Protein AF-A0A3M0Y5T8-F1 (afdb_monomer_lite)

Structure (mmCIF, N/CA/C/O backbone):
data_AF-A0A3M0Y5T8-F1
#
_entry.id   AF-A0A3M0Y5T8-F1
#
loop_
_atom_site.group_PDB
_atom_site.id
_atom_site.type_symbol
_atom_site.label_atom_id
_atom_site.label_alt_id
_atom_site.label_comp_id
_atom_site.label_asym_id
_atom_site.label_entity_id
_atom_site.label_seq_id
_atom_site.pdbx_PDB_ins_code
_atom_site.Cartn_x
_atom_site.Cartn_y
_atom_site.Cartn_z
_atom_site.occupancy
_atom_site.B_iso_or_equiv
_atom_site.auth_seq_id
_atom_site.auth_comp_id
_atom_site.auth_asym_id
_atom_site.auth_atom_id
_atom_site.pdbx_PDB_model_num
ATOM 1 N N . MET A 1 1 ? 11.639 3.288 -28.330 1.00 76.12 1 MET A N 1
ATOM 2 C CA . MET A 1 1 ? 12.080 2.318 -27.298 1.00 76.12 1 MET A CA 1
ATOM 3 C C . MET A 1 1 ? 11.573 2.700 -25.908 1.00 76.12 1 MET A C 1
ATOM 5 O O . MET A 1 1 ? 10.805 1.932 -25.352 1.00 76.12 1 MET A O 1
ATOM 9 N N . ALA A 1 2 ? 11.901 3.884 -25.375 1.00 85.56 2 ALA A N 1
ATOM 10 C CA . ALA A 1 2 ? 11.450 4.314 -24.040 1.00 85.56 2 ALA A CA 1
ATOM 11 C C . ALA A 1 2 ? 9.916 4.349 -23.868 1.00 85.56 2 ALA A C 1
ATOM 13 O O . ALA A 1 2 ? 9.398 3.912 -22.848 1.00 85.56 2 ALA A O 1
ATOM 14 N N . THR A 1 3 ? 9.177 4.788 -24.889 1.00 92.50 3 THR A N 1
ATOM 15 C CA . THR A 1 3 ? 7.703 4.797 -24.884 1.00 92.50 3 THR A CA 1
ATOM 16 C C . THR A 1 3 ? 7.102 3.406 -24.686 1.00 92.50 3 THR A C 1
ATOM 18 O O . THR A 1 3 ? 6.202 3.240 -23.872 1.00 92.50 3 THR A O 1
ATOM 21 N N . ALA A 1 4 ? 7.632 2.391 -25.373 1.00 94.44 4 ALA A N 1
ATOM 22 C CA . ALA A 1 4 ? 7.180 1.009 -25.227 1.00 94.44 4 ALA A CA 1
ATOM 23 C C . ALA A 1 4 ? 7.426 0.474 -23.807 1.00 94.44 4 ALA A C 1
ATOM 25 O O . ALA A 1 4 ? 6.567 -0.197 -23.245 1.00 94.44 4 ALA A O 1
ATOM 26 N N . VAL A 1 5 ? 8.567 0.827 -23.205 1.00 93.19 5 VAL A N 1
ATOM 27 C CA . VAL A 1 5 ? 8.900 0.461 -21.820 1.00 93.19 5 VAL A CA 1
ATOM 28 C C . VAL A 1 5 ? 7.925 1.104 -20.831 1.00 93.19 5 VAL A C 1
ATOM 30 O O . VAL A 1 5 ? 7.399 0.424 -19.955 1.00 93.19 5 VAL A O 1
ATOM 33 N N . VAL A 1 6 ? 7.621 2.391 -21.001 1.00 92.00 6 VAL A N 1
ATOM 34 C CA . VAL A 1 6 ? 6.646 3.103 -20.160 1.00 92.00 6 VAL A CA 1
ATOM 35 C C . VAL A 1 6 ? 5.255 2.474 -20.270 1.00 92.00 6 VAL A C 1
ATOM 37 O O . VAL A 1 6 ? 4.609 2.225 -19.254 1.00 92.00 6 VAL A O 1
ATOM 40 N N . LEU A 1 7 ? 4.807 2.165 -21.490 1.00 96.25 7 LEU A N 1
ATOM 41 C CA . LEU A 1 7 ? 3.526 1.493 -21.715 1.00 96.25 7 LEU A CA 1
ATOM 42 C C . LEU A 1 7 ? 3.485 0.105 -21.065 1.00 96.25 7 LEU A C 1
ATOM 44 O O . LEU A 1 7 ? 2.468 -0.257 -20.478 1.00 96.25 7 LEU A O 1
ATOM 48 N N . LEU A 1 8 ? 4.591 -0.643 -21.107 1.00 96.00 8 LEU A N 1
ATOM 49 C CA . LEU A 1 8 ? 4.704 -1.932 -20.429 1.00 96.00 8 LEU A CA 1
ATOM 50 C C . LEU A 1 8 ? 4.581 -1.786 -18.905 1.00 96.00 8 LEU A C 1
ATOM 52 O O . LEU A 1 8 ? 3.869 -2.567 -18.279 1.00 96.00 8 LEU A O 1
ATOM 56 N N . CYS A 1 9 ? 5.208 -0.770 -18.307 1.00 94.81 9 CYS A N 1
ATOM 57 C CA . CYS A 1 9 ? 5.056 -0.484 -16.879 1.00 94.81 9 CYS A CA 1
ATOM 58 C C . CYS A 1 9 ? 3.610 -0.119 -16.517 1.00 94.81 9 CYS A C 1
ATOM 60 O O . CYS A 1 9 ? 3.078 -0.640 -15.541 1.00 94.81 9 CYS A O 1
ATOM 62 N N . PHE A 1 10 ? 2.937 0.717 -17.314 1.00 95.62 10 PHE A N 1
ATOM 63 C CA . PHE A 1 10 ? 1.521 1.022 -17.087 1.00 95.62 10 PHE A CA 1
ATOM 64 C C . PHE A 1 10 ? 0.631 -0.215 -17.216 1.00 95.62 10 PHE A C 1
ATOM 66 O O . PHE A 1 10 ? -0.261 -0.406 -16.391 1.00 95.62 10 PHE A O 1
ATOM 73 N N . ALA A 1 11 ? 0.890 -1.077 -18.201 1.00 96.69 11 ALA A N 1
ATOM 74 C CA . ALA A 1 11 ? 0.177 -2.339 -18.352 1.00 96.69 11 ALA A CA 1
ATOM 75 C C . ALA A 1 11 ? 0.400 -3.262 -17.142 1.00 96.69 11 ALA A C 1
ATOM 77 O O . ALA A 1 11 ? -0.557 -3.845 -16.635 1.00 96.69 11 ALA A O 1
ATOM 78 N N . LEU A 1 12 ? 1.634 -3.341 -16.630 1.00 96.69 12 LEU A N 1
ATOM 79 C CA . LEU A 1 12 ? 1.963 -4.082 -15.413 1.00 96.69 12 LEU A CA 1
ATOM 80 C C . LEU A 1 12 ? 1.202 -3.536 -14.198 1.00 96.69 12 LEU A C 1
ATOM 82 O O . LEU A 1 12 ? 0.599 -4.313 -13.461 1.00 96.69 12 LEU A O 1
ATOM 86 N N . TYR A 1 13 ? 1.183 -2.216 -13.996 1.00 95.19 13 TYR A N 1
ATOM 87 C CA . TYR A 1 13 ? 0.446 -1.599 -12.891 1.00 95.19 13 TYR A CA 1
ATOM 88 C C . TYR A 1 13 ? -1.065 -1.800 -13.020 1.00 95.19 13 TYR A C 1
ATOM 90 O O . TYR A 1 13 ? -1.725 -2.110 -12.029 1.00 95.19 13 TYR A O 1
ATOM 98 N N . ALA A 1 14 ? -1.614 -1.699 -14.232 1.00 96.44 14 ALA A N 1
ATOM 99 C CA . ALA A 1 14 ? -3.019 -1.987 -14.493 1.00 96.44 14 ALA A CA 1
ATOM 100 C C . ALA A 1 14 ? -3.355 -3.457 -14.199 1.00 96.44 14 ALA A C 1
ATOM 102 O O . ALA A 1 14 ? -4.359 -3.736 -13.546 1.00 96.44 14 ALA A O 1
ATOM 103 N N . ALA A 1 15 ? -2.500 -4.400 -14.607 1.00 96.25 15 ALA A N 1
ATOM 104 C CA . ALA A 1 15 ? -2.660 -5.818 -14.296 1.00 96.25 15 ALA A CA 1
ATOM 105 C C . ALA A 1 15 ? -2.548 -6.087 -12.786 1.00 96.25 15 ALA A C 1
ATOM 107 O O . ALA A 1 15 ? -3.374 -6.809 -12.228 1.00 96.25 15 ALA A O 1
ATOM 108 N N . GLY A 1 16 ? -1.589 -5.459 -12.101 1.00 95.69 16 GLY A N 1
ATOM 109 C CA . GLY A 1 16 ? -1.459 -5.517 -10.645 1.00 95.69 16 GLY A CA 1
ATOM 110 C C . GLY A 1 16 ? -2.712 -4.994 -9.937 1.00 95.69 16 GLY A C 1
ATOM 111 O O . GLY A 1 16 ? -3.257 -5.652 -9.051 1.00 95.69 16 GLY A O 1
ATOM 112 N N . TYR A 1 17 ? -3.248 -3.858 -10.381 1.00 94.00 17 TYR A N 1
ATOM 113 C CA . TYR A 1 17 ? -4.482 -3.306 -9.835 1.00 94.00 17 TYR A CA 1
ATOM 114 C C . TYR A 1 17 ? -5.696 -4.200 -10.117 1.00 94.00 17 TYR A C 1
ATOM 116 O O . TYR A 1 17 ? -6.457 -4.508 -9.206 1.00 94.00 17 TYR A O 1
ATOM 124 N N . LEU A 1 18 ? -5.893 -4.661 -11.350 1.00 95.31 18 LEU A N 1
ATOM 125 C CA . LEU A 1 18 ? -7.100 -5.401 -11.725 1.00 95.31 18 LEU A CA 1
ATOM 126 C C . LEU A 1 18 ? -7.089 -6.855 -11.255 1.00 95.31 18 LEU A C 1
ATOM 128 O O . LEU A 1 18 ? -8.140 -7.372 -10.894 1.00 95.31 18 LEU A O 1
ATOM 132 N N . LEU A 1 19 ? -5.940 -7.527 -11.263 1.00 95.44 19 LEU A N 1
ATOM 133 C CA . LEU A 1 19 ? -5.845 -8.955 -10.953 1.00 95.44 19 LEU A CA 1
ATOM 134 C C . LEU A 1 19 ? -5.347 -9.169 -9.527 1.00 95.44 19 LEU A C 1
ATOM 136 O O . LEU A 1 19 ? -6.019 -9.811 -8.715 1.00 95.44 19 LEU A O 1
ATOM 140 N N . TYR A 1 20 ? -4.184 -8.602 -9.209 1.00 94.88 20 TYR A N 1
ATOM 141 C CA . TYR A 1 20 ? -3.498 -8.901 -7.959 1.00 94.88 20 TYR A CA 1
ATOM 142 C C . TYR A 1 20 ? -4.192 -8.267 -6.751 1.00 94.88 20 TYR A C 1
ATOM 144 O O . TYR A 1 20 ? -4.440 -8.963 -5.768 1.00 94.88 20 TYR A O 1
ATOM 152 N N . SER A 1 21 ? -4.628 -7.005 -6.842 1.00 93.19 21 SER A N 1
ATOM 153 C CA . SER A 1 21 ? -5.355 -6.357 -5.737 1.00 93.19 21 SER A CA 1
ATOM 154 C C . SER A 1 21 ? -6.684 -7.058 -5.417 1.00 93.19 21 SER A C 1
ATOM 156 O O . SER A 1 21 ? -7.047 -7.213 -4.249 1.00 93.19 21 SER A O 1
ATOM 158 N N . ARG A 1 22 ? -7.390 -7.566 -6.442 1.00 93.56 22 ARG A N 1
ATOM 159 C CA . ARG A 1 22 ? -8.633 -8.334 -6.268 1.00 93.56 22 ARG A CA 1
ATOM 160 C C . ARG A 1 22 ? -8.369 -9.668 -5.592 1.00 93.56 22 ARG A C 1
ATOM 162 O O . ARG A 1 22 ? -9.109 -10.037 -4.681 1.00 93.56 22 ARG A O 1
ATOM 169 N N . TRP A 1 23 ? -7.329 -10.382 -6.022 1.00 95.31 23 TRP A N 1
ATOM 170 C CA . TRP A 1 23 ? -6.916 -11.626 -5.379 1.00 95.31 23 TRP A CA 1
ATOM 171 C C . TRP A 1 23 ? -6.542 -11.386 -3.914 1.00 95.31 23 TRP A C 1
ATOM 173 O O . TRP A 1 23 ? -7.040 -12.084 -3.034 1.00 95.31 23 TRP A O 1
ATOM 183 N N . LEU A 1 24 ? -5.756 -10.346 -3.640 1.00 95.12 24 LEU A N 1
ATOM 184 C CA . LEU A 1 24 ? -5.324 -9.978 -2.298 1.00 95.12 24 LEU A CA 1
ATOM 185 C C . LEU A 1 24 ? -6.524 -9.625 -1.401 1.00 95.12 24 LEU A C 1
ATOM 187 O O . LEU A 1 24 ? -6.674 -10.167 -0.307 1.00 95.12 24 LEU A O 1
ATOM 191 N N . GLY A 1 25 ? -7.439 -8.789 -1.893 1.00 94.25 25 GLY A N 1
ATOM 192 C CA . GLY A 1 25 ? -8.657 -8.414 -1.177 1.00 94.25 25 GLY A CA 1
ATOM 193 C C . GLY A 1 25 ? -9.593 -9.595 -0.906 1.00 94.25 25 GLY A C 1
ATOM 194 O O . GLY A 1 25 ? -10.113 -9.713 0.201 1.00 94.25 25 GLY A O 1
ATOM 195 N N . ALA A 1 26 ? -9.796 -10.487 -1.879 1.00 94.00 26 ALA A N 1
ATOM 196 C CA . ALA A 1 26 ? -10.752 -11.587 -1.759 1.00 94.00 26 ALA A CA 1
ATOM 197 C C . ALA A 1 26 ? -10.189 -12.818 -1.033 1.00 94.00 26 ALA A C 1
ATOM 199 O O . ALA A 1 26 ? -10.876 -13.394 -0.195 1.00 94.00 26 ALA A O 1
ATOM 200 N N . ARG A 1 27 ? -8.963 -13.246 -1.360 1.00 93.50 27 ARG A N 1
ATOM 201 C CA . ARG A 1 27 ? -8.382 -14.511 -0.877 1.00 93.50 27 ARG A CA 1
ATOM 202 C C . ARG A 1 27 ? -7.518 -14.347 0.363 1.00 93.50 27 ARG A C 1
ATOM 204 O O . ARG A 1 27 ? -7.592 -15.196 1.240 1.00 93.50 27 ARG A O 1
ATOM 211 N N . VAL A 1 28 ? -6.724 -13.281 0.446 1.00 94.31 28 VAL A N 1
ATOM 212 C CA . VAL A 1 28 ? -5.819 -13.067 1.588 1.00 94.31 28 VAL A CA 1
ATOM 213 C C . VAL A 1 28 ? -6.547 -12.335 2.704 1.00 94.31 28 VAL A C 1
ATOM 215 O O . VAL A 1 28 ? -6.630 -12.821 3.828 1.00 94.31 28 VAL A O 1
ATOM 218 N N . PHE A 1 29 ? -7.145 -11.187 2.386 1.00 94.19 29 PHE A N 1
ATOM 219 C CA . PHE A 1 29 ? -7.800 -10.360 3.392 1.00 94.19 29 PHE A CA 1
ATOM 220 C C . PHE A 1 29 ? -9.292 -10.646 3.552 1.00 94.19 29 PHE A C 1
ATOM 222 O O . PHE A 1 29 ? -9.859 -10.208 4.543 1.00 94.19 29 PHE A O 1
ATOM 229 N N . SER A 1 30 ? -9.950 -11.401 2.668 1.00 94.00 30 SER A N 1
ATOM 230 C CA . SER A 1 30 ? -11.386 -11.729 2.792 1.00 94.00 30 SER A CA 1
ATOM 231 C C . SER A 1 30 ? -12.280 -10.498 3.036 1.00 94.00 30 SER A C 1
ATOM 233 O O . SER A 1 30 ? -13.149 -10.492 3.913 1.00 94.00 30 SER A O 1
ATOM 235 N N . LEU A 1 31 ? -12.030 -9.415 2.297 1.00 92.38 31 LEU A N 1
ATOM 236 C CA . LEU A 1 31 ? -12.774 -8.164 2.420 1.00 92.38 31 LEU A CA 1
ATOM 237 C C . LEU A 1 31 ? -14.217 -8.340 1.945 1.00 92.38 31 LEU A C 1
ATOM 239 O O . LEU A 1 31 ? -14.478 -8.924 0.893 1.00 92.38 31 LEU A O 1
ATOM 243 N N . ARG A 1 32 ? -15.166 -7.798 2.715 1.00 91.56 32 ARG A N 1
ATOM 244 C CA . ARG A 1 32 ? -16.593 -7.826 2.381 1.00 91.56 32 ARG A CA 1
ATOM 245 C C . ARG A 1 32 ? -17.045 -6.423 1.962 1.00 91.56 32 ARG A C 1
ATOM 247 O O . ARG A 1 32 ? -16.830 -5.484 2.723 1.00 91.56 32 ARG A O 1
ATOM 254 N N . PRO A 1 33 ? -17.733 -6.262 0.817 1.00 86.19 33 PRO A N 1
ATOM 255 C CA . PRO A 1 33 ? -18.188 -4.949 0.345 1.00 86.19 33 PRO A CA 1
ATOM 256 C C . PRO A 1 33 ? -19.160 -4.227 1.286 1.00 86.19 33 PRO A C 1
ATOM 258 O O . PRO A 1 33 ? -19.312 -3.016 1.195 1.00 86.19 33 PRO A O 1
ATOM 261 N N . ARG A 1 34 ? -19.846 -4.972 2.163 1.00 88.19 34 ARG A N 1
ATOM 262 C CA . ARG A 1 34 ? -20.854 -4.446 3.098 1.00 88.19 34 ARG A CA 1
ATOM 263 C C . ARG A 1 34 ? -20.297 -4.125 4.489 1.00 88.19 34 ARG A C 1
ATOM 265 O O . ARG A 1 34 ? -21.075 -3.786 5.372 1.00 88.19 34 ARG A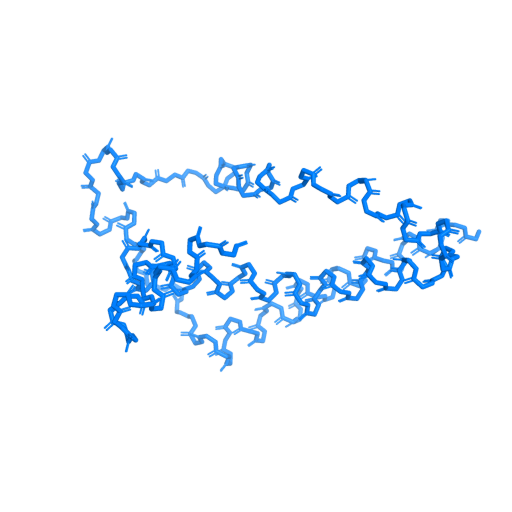 O 1
ATOM 272 N N . THR A 1 35 ? -18.989 -4.263 4.710 1.00 88.69 35 THR A N 1
ATOM 273 C CA . THR A 1 35 ? -18.392 -3.930 6.008 1.00 88.69 35 THR A CA 1
ATOM 274 C C . THR A 1 35 ? -18.397 -2.418 6.213 1.00 88.69 35 THR A C 1
ATOM 276 O O . THR A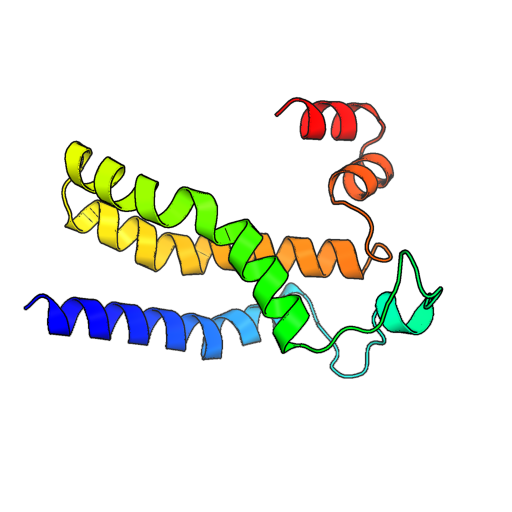 1 35 ? -17.834 -1.679 5.407 1.00 88.69 35 THR A O 1
ATOM 279 N N . THR A 1 36 ? -19.005 -1.966 7.306 1.00 92.12 36 THR A N 1
ATOM 280 C CA . THR A 1 36 ? -18.934 -0.574 7.760 1.00 92.12 36 THR A CA 1
ATOM 281 C C . THR A 1 36 ? -17.528 -0.274 8.268 1.00 92.12 36 THR A C 1
ATOM 283 O O . THR A 1 36 ? -16.976 -1.038 9.060 1.00 92.12 36 THR A O 1
ATOM 286 N N . THR A 1 37 ? -16.924 0.815 7.796 1.00 93.31 37 THR A N 1
ATOM 287 C CA . THR A 1 37 ? -15.592 1.229 8.252 1.00 93.31 37 THR A CA 1
ATOM 288 C C . THR A 1 37 ? -15.678 1.946 9.604 1.00 93.31 37 THR A C 1
ATOM 290 O O . THR A 1 37 ? -16.724 2.525 9.911 1.00 93.31 37 THR A O 1
ATOM 293 N N . PRO A 1 38 ? -14.579 1.985 10.386 1.00 94.25 38 PRO A N 1
ATOM 294 C CA . PRO A 1 38 ? -14.530 2.720 11.652 1.00 94.25 38 PRO A CA 1
ATOM 295 C C . PRO A 1 38 ? -14.934 4.188 11.514 1.00 94.25 38 PRO A C 1
ATOM 297 O O . PRO A 1 38 ? -15.622 4.711 12.378 1.00 94.25 38 PRO A O 1
ATOM 300 N N . ALA A 1 39 ? -14.592 4.818 10.384 1.00 93.81 39 ALA A N 1
ATOM 301 C CA . ALA A 1 39 ? -14.978 6.195 10.086 1.00 93.81 39 ALA A CA 1
ATOM 302 C C . ALA A 1 39 ? -16.500 6.425 10.115 1.00 93.81 39 ALA A C 1
ATOM 304 O O . ALA A 1 39 ? -16.920 7.532 10.407 1.00 93.81 39 ALA A O 1
ATOM 305 N N . HIS A 1 40 ? -17.309 5.403 9.811 1.00 94.62 40 HIS A N 1
ATOM 306 C CA . HIS A 1 40 ? -18.772 5.481 9.863 1.00 94.62 40 HIS A CA 1
ATOM 307 C C . HIS A 1 40 ? -19.356 4.949 11.175 1.00 94.62 40 HIS A C 1
ATOM 309 O O . HIS A 1 40 ? -20.357 5.466 11.650 1.00 94.62 40 HIS A O 1
ATOM 315 N N . SER A 1 41 ? -18.789 3.882 11.749 1.00 95.25 41 SER A N 1
ATOM 316 C CA . SER A 1 41 ? -19.347 3.270 12.965 1.00 95.25 41 SER A CA 1
ATOM 317 C C . SER A 1 41 ? -18.956 3.992 14.255 1.00 95.25 41 SER A C 1
ATOM 319 O O . SER A 1 41 ? -19.650 3.842 15.254 1.00 95.25 41 SER A O 1
ATOM 321 N N . LEU A 1 42 ? -17.836 4.721 14.247 1.00 95.81 42 LEU A N 1
ATOM 322 C CA . LEU A 1 42 ? -17.295 5.469 15.386 1.00 95.81 42 LEU A CA 1
ATOM 323 C C . LEU A 1 42 ? -17.292 6.981 15.116 1.00 95.81 42 LEU A C 1
ATOM 325 O O . LEU A 1 42 ? -16.496 7.692 15.714 1.00 95.81 42 LEU A O 1
ATOM 329 N N . GLU A 1 43 ? -18.135 7.452 14.191 1.00 95.81 43 GLU A N 1
ATOM 330 C CA . GLU A 1 43 ? -18.166 8.849 13.750 1.00 95.81 43 GLU A CA 1
ATOM 331 C C . GLU A 1 43 ? -18.327 9.815 14.933 1.00 95.81 43 GLU A C 1
ATOM 333 O O . GLU A 1 43 ? -19.325 9.775 15.653 1.00 95.81 43 GLU A O 1
ATOM 338 N N . ASP A 1 44 ? -17.334 10.685 15.117 1.00 95.00 44 ASP A N 1
ATOM 339 C CA . ASP A 1 44 ? -17.265 11.654 16.218 1.00 95.00 44 ASP A CA 1
ATOM 340 C C . ASP A 1 44 ? -17.005 13.094 15.741 1.00 95.00 44 ASP A C 1
ATOM 342 O O . ASP A 1 44 ? -17.019 14.031 16.539 1.00 95.00 44 ASP A O 1
ATOM 346 N N . GLY A 1 45 ? -16.786 13.287 14.436 1.00 93.69 45 GLY A N 1
ATOM 347 C CA . GLY A 1 45 ? -16.501 14.591 13.840 1.00 93.69 45 GLY A CA 1
ATOM 348 C C . GLY A 1 45 ? -15.062 15.086 14.032 1.00 93.69 45 GLY A C 1
ATOM 349 O O . GLY A 1 45 ? -14.750 16.179 13.560 1.00 93.69 45 GLY A O 1
ATOM 350 N N . VAL A 1 46 ? -14.189 14.307 14.684 1.00 92.38 46 VAL A N 1
ATOM 351 C CA . VAL A 1 46 ? -12.797 14.680 14.981 1.00 92.38 46 VAL A CA 1
ATOM 352 C C . VAL A 1 46 ? -11.825 13.583 14.543 1.00 92.38 46 VAL A C 1
ATOM 354 O O . VAL A 1 46 ? -11.114 13.775 13.556 1.00 92.38 46 VAL A O 1
ATOM 357 N N . ASP A 1 47 ? -11.805 12.436 15.229 1.00 90.38 47 ASP A N 1
ATOM 358 C CA . ASP A 1 47 ? -10.891 11.324 14.929 1.00 90.38 47 ASP A CA 1
ATOM 359 C C . ASP A 1 47 ? -11.459 10.404 13.835 1.00 90.38 47 ASP A C 1
ATOM 361 O O . ASP A 1 47 ? -10.714 9.840 13.027 1.00 90.38 47 ASP A O 1
ATOM 365 N N . TYR A 1 48 ? -12.785 10.271 13.769 1.00 93.94 48 TYR A N 1
ATOM 366 C CA . TYR A 1 48 ? -13.494 9.435 12.807 1.00 93.94 48 TYR A CA 1
ATOM 367 C C . TYR A 1 48 ? -14.467 10.285 11.997 1.00 93.94 48 TYR A C 1
ATOM 369 O O . TYR A 1 48 ? -15.562 10.626 12.444 1.00 93.94 48 TYR A O 1
ATOM 377 N N . VAL A 1 49 ? -14.064 10.602 10.765 1.00 94.81 49 VAL A N 1
ATOM 378 C CA . VAL A 1 49 ? -14.863 11.420 9.849 1.00 94.81 49 VAL A CA 1
ATOM 379 C C . VAL A 1 49 ? -15.000 10.725 8.494 1.00 94.81 49 VAL A C 1
ATOM 381 O O . VAL A 1 49 ? -13.994 10.531 7.792 1.00 94.81 49 VAL A O 1
ATOM 384 N N . PRO A 1 50 ? -16.229 10.378 8.065 1.00 94.38 50 PRO A N 1
ATOM 385 C CA . PRO A 1 50 ? -16.486 9.885 6.722 1.00 94.38 50 PRO A CA 1
ATOM 386 C C . PRO A 1 50 ? -15.984 10.858 5.658 1.00 94.38 50 PRO A C 1
ATOM 388 O O . PRO A 1 50 ? -16.513 11.950 5.460 1.00 94.38 50 PRO A O 1
ATOM 391 N N . SER A 1 51 ? -14.947 10.446 4.936 1.00 93.31 51 SER A N 1
ATOM 392 C CA . SER A 1 51 ? -14.270 11.298 3.962 1.00 93.31 51 SER A CA 1
ATOM 393 C C . SER A 1 51 ? -14.542 10.851 2.532 1.00 93.31 51 SER A C 1
ATOM 395 O O . SER A 1 51 ? -14.678 9.663 2.225 1.00 93.31 51 SER A O 1
ATOM 397 N N . ARG A 1 52 ? -14.586 11.817 1.608 1.00 94.56 52 ARG A N 1
ATOM 398 C CA . ARG A 1 52 ? -14.719 11.525 0.175 1.00 94.56 52 ARG A CA 1
ATOM 399 C C . ARG A 1 52 ? -13.490 10.758 -0.314 1.00 94.56 52 ARG A C 1
ATOM 401 O O . ARG A 1 52 ? -12.359 11.121 -0.001 1.00 94.56 52 ARG A O 1
ATOM 408 N N . ARG A 1 53 ? -13.708 9.754 -1.170 1.00 91.12 53 ARG A N 1
ATOM 409 C CA . ARG A 1 53 ? -12.646 8.869 -1.693 1.00 91.12 53 ARG A CA 1
ATOM 410 C C . ARG A 1 53 ? -11.478 9.625 -2.336 1.00 91.12 53 ARG A C 1
ATOM 412 O O . ARG A 1 53 ? -10.339 9.224 -2.153 1.00 91.12 53 ARG A O 1
ATOM 419 N N . GLY A 1 54 ? -11.752 10.718 -3.054 1.00 94.50 54 GLY A N 1
ATOM 420 C CA . GLY A 1 54 ? -10.711 11.539 -3.686 1.00 94.50 54 GLY A CA 1
ATOM 421 C C . GLY A 1 54 ? -9.809 12.270 -2.686 1.00 94.50 54 GLY A C 1
ATOM 422 O O . GLY A 1 54 ? -8.607 12.354 -2.906 1.00 94.50 54 GLY A O 1
ATOM 423 N N . VAL A 1 55 ? -10.366 12.734 -1.562 1.00 93.94 55 VAL A N 1
ATOM 424 C CA . VAL A 1 55 ? -9.589 13.376 -0.486 1.00 93.94 55 VAL A CA 1
ATOM 425 C C . VAL A 1 55 ? -8.708 12.338 0.203 1.00 93.94 55 VAL A C 1
ATOM 427 O O . VAL A 1 55 ? -7.509 12.549 0.356 1.00 93.94 55 VAL A O 1
ATOM 430 N N . LEU A 1 56 ? -9.288 11.179 0.533 1.00 91.75 56 LEU A N 1
ATOM 431 C CA . LEU A 1 56 ? -8.556 10.068 1.138 1.00 91.75 56 LEU A CA 1
ATOM 432 C C . LEU A 1 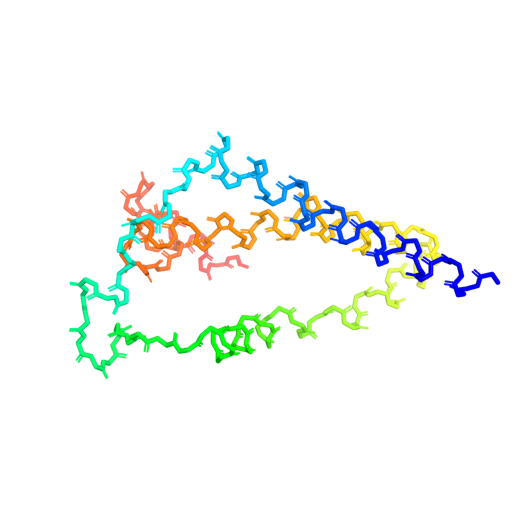56 ? -7.412 9.586 0.231 1.00 91.75 56 LEU A C 1
ATOM 434 O O . LEU A 1 56 ? -6.292 9.391 0.693 1.00 91.75 56 LEU A O 1
ATOM 438 N N . PHE A 1 57 ? -7.681 9.453 -1.072 1.00 91.94 57 PHE A N 1
ATOM 439 C CA . PHE A 1 57 ? -6.659 9.136 -2.065 1.00 91.94 57 PHE A CA 1
ATOM 440 C C . PHE A 1 57 ? -5.538 10.178 -2.075 1.00 91.94 57 PHE A C 1
ATOM 442 O O . PHE A 1 57 ? -4.375 9.795 -2.045 1.00 91.94 57 PHE A O 1
ATOM 449 N N . GLY A 1 58 ? -5.871 11.472 -2.073 1.00 92.88 58 GLY A N 1
ATOM 450 C CA . GLY A 1 58 ? -4.882 12.550 -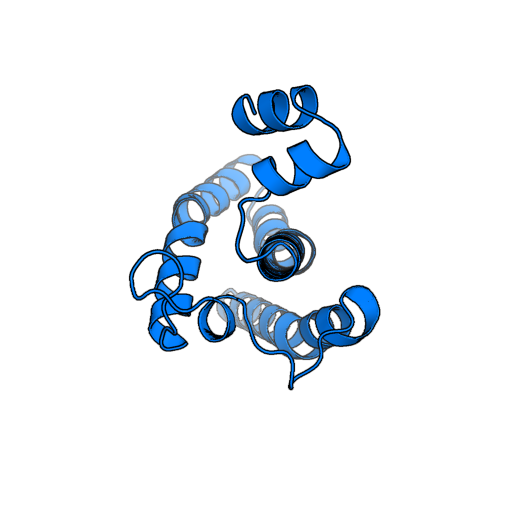2.049 1.00 92.88 58 GLY A CA 1
ATOM 451 C C . GLY A 1 58 ? -3.966 12.489 -0.826 1.00 92.88 58 GLY A C 1
ATOM 452 O O . GLY A 1 58 ? -2.751 12.576 -0.981 1.00 92.88 58 GLY A O 1
ATOM 453 N N . HIS A 1 59 ? -4.527 12.267 0.369 1.00 90.88 59 HIS A N 1
ATOM 454 C CA . HIS A 1 59 ? -3.736 12.102 1.591 1.00 90.88 59 HIS A CA 1
ATOM 455 C C . HIS A 1 59 ? -2.793 10.898 1.502 1.00 90.88 59 HIS A C 1
ATOM 457 O O . HIS A 1 59 ? -1.596 11.048 1.731 1.00 90.88 59 HIS A O 1
ATOM 463 N N . HIS A 1 60 ? -3.298 9.725 1.105 1.00 89.75 60 HIS A N 1
ATOM 464 C CA . HIS A 1 60 ? -2.456 8.533 0.965 1.00 89.75 60 HIS A CA 1
ATOM 465 C C . HIS A 1 60 ? -1.381 8.697 -0.110 1.00 89.75 60 HIS A C 1
ATOM 467 O O . HIS A 1 60 ? -0.230 8.330 0.111 1.00 89.75 60 HIS A O 1
ATOM 473 N N . TYR A 1 61 ? -1.736 9.276 -1.256 1.00 88.62 61 TYR A N 1
ATOM 474 C CA . TYR A 1 61 ? -0.802 9.534 -2.343 1.00 88.62 61 TYR A CA 1
ATOM 475 C C . TYR A 1 61 ? 0.335 10.447 -1.878 1.00 88.62 61 TYR A C 1
ATOM 477 O O . TYR A 1 61 ? 1.501 10.077 -2.003 1.00 88.62 61 TYR A O 1
ATOM 485 N N . ALA A 1 62 ? 0.001 11.586 -1.263 1.00 89.19 62 ALA A N 1
ATOM 486 C CA . ALA A 1 62 ? 0.988 12.535 -0.759 1.00 89.19 62 ALA A CA 1
ATOM 487 C C . ALA A 1 62 ? 1.940 11.896 0.267 1.00 89.19 62 ALA A C 1
ATOM 489 O O . ALA A 1 62 ? 3.146 12.140 0.207 1.00 89.19 62 ALA A O 1
ATOM 490 N N . SER A 1 63 ? 1.428 11.033 1.154 1.00 85.44 63 SER A N 1
ATOM 491 C CA . SER A 1 63 ? 2.247 10.312 2.138 1.00 85.44 63 SER A CA 1
ATOM 492 C C . SER A 1 63 ? 3.242 9.325 1.516 1.00 85.44 63 SER A C 1
ATOM 494 O O . SER A 1 63 ? 4.302 9.103 2.092 1.00 85.44 63 SER A O 1
ATOM 496 N N . ILE A 1 64 ? 2.933 8.741 0.353 1.00 84.19 64 ILE A N 1
ATOM 497 C CA . ILE A 1 64 ? 3.777 7.723 -0.299 1.00 84.19 64 ILE A CA 1
ATOM 498 C C . ILE A 1 64 ? 4.784 8.363 -1.268 1.00 84.19 64 ILE A C 1
ATOM 500 O O . ILE A 1 64 ? 5.928 7.920 -1.371 1.00 84.19 64 ILE A O 1
ATOM 504 N N . THR A 1 65 ? 4.390 9.424 -1.977 1.00 83.25 65 THR A N 1
ATOM 505 C CA . THR A 1 65 ? 5.169 9.964 -3.106 1.00 83.25 65 THR A CA 1
ATOM 506 C C . THR A 1 65 ? 6.443 10.720 -2.741 1.00 83.25 65 THR A C 1
ATOM 508 O O . THR A 1 65 ? 7.190 11.091 -3.641 1.00 83.25 65 THR A O 1
ATOM 511 N N . GLY A 1 66 ? 6.718 10.965 -1.457 1.00 76.44 66 GLY A N 1
ATOM 512 C CA . GLY A 1 66 ? 7.842 11.812 -1.043 1.00 76.44 66 GLY A CA 1
ATOM 513 C C . GLY A 1 66 ? 9.211 11.300 -1.508 1.00 76.44 66 GLY A C 1
ATOM 514 O O . GLY A 1 66 ? 9.995 12.048 -2.083 1.00 76.44 66 GLY A O 1
ATOM 515 N N . LEU A 1 67 ? 9.497 10.013 -1.298 1.00 76.81 67 LEU A N 1
ATOM 516 C CA . LEU A 1 67 ? 10.826 9.423 -1.536 1.00 76.81 67 LEU A CA 1
ATOM 517 C C . LEU A 1 67 ? 10.990 8.807 -2.938 1.00 76.81 67 LEU A C 1
ATOM 519 O O . LEU A 1 67 ? 12.112 8.621 -3.418 1.00 76.81 67 LEU A O 1
ATOM 523 N N . SER A 1 68 ? 9.884 8.507 -3.620 1.00 75.56 68 SER A N 1
ATOM 524 C CA . SER A 1 68 ? 9.874 7.757 -4.884 1.00 75.56 68 SER A CA 1
ATOM 525 C C . SER A 1 68 ? 10.633 8.451 -6.034 1.00 75.56 68 SER A C 1
ATOM 527 O O . SER A 1 68 ? 11.407 7.768 -6.710 1.00 75.56 68 SER A O 1
ATOM 529 N N . PRO A 1 69 ? 10.495 9.779 -6.257 1.00 77.56 69 PRO A N 1
ATOM 530 C CA . PRO A 1 69 ? 11.211 10.485 -7.324 1.00 77.56 69 PRO A CA 1
ATOM 531 C C . PRO A 1 69 ? 12.733 10.508 -7.141 1.00 77.56 69 PRO A C 1
ATOM 533 O O . PRO A 1 69 ? 13.462 10.642 -8.121 1.00 77.56 69 PRO A O 1
ATOM 536 N N . MET A 1 70 ? 13.216 10.373 -5.901 1.00 82.19 70 MET A N 1
ATOM 537 C CA . MET A 1 70 ? 14.641 10.457 -5.570 1.00 82.19 70 MET A CA 1
ATOM 538 C C . MET A 1 70 ? 15.341 9.092 -5.651 1.00 82.19 70 MET A C 1
ATOM 540 O O . MET A 1 70 ? 16.454 8.990 -6.167 1.00 82.19 70 MET A O 1
ATOM 544 N N . LEU A 1 71 ? 14.680 8.028 -5.181 1.00 81.69 71 LEU A N 1
ATOM 545 C CA . LEU A 1 71 ? 15.241 6.671 -5.135 1.00 81.69 71 LEU A CA 1
ATOM 546 C C . LEU A 1 71 ? 15.493 6.071 -6.524 1.00 81.69 71 LEU A C 1
ATOM 548 O O . LEU A 1 71 ? 16.509 5.412 -6.724 1.00 81.69 71 LEU A O 1
ATOM 552 N N . GLY A 1 72 ? 14.601 6.305 -7.491 1.00 81.19 72 GLY A N 1
ATOM 553 C CA . GLY A 1 72 ? 14.729 5.749 -8.845 1.00 81.19 72 GLY A CA 1
ATOM 554 C C . GLY A 1 72 ? 16.040 6.147 -9.544 1.00 81.19 72 GLY A C 1
ATOM 555 O O . GLY A 1 72 ? 16.810 5.261 -9.920 1.00 81.19 72 GLY A O 1
ATOM 556 N N . PRO A 1 73 ? 16.340 7.455 -9.678 1.00 85.38 73 PRO A N 1
ATOM 557 C CA . PRO A 1 73 ? 17.609 7.931 -10.224 1.00 85.38 73 PRO A CA 1
ATOM 558 C C . PRO A 1 73 ? 18.828 7.451 -9.433 1.00 85.38 73 PRO A C 1
ATOM 560 O O . PRO A 1 73 ? 19.819 7.054 -10.040 1.00 85.38 73 PRO A O 1
ATOM 563 N N . ALA A 1 74 ? 18.753 7.426 -8.097 1.00 88.69 74 ALA A N 1
ATOM 564 C CA . ALA A 1 74 ? 19.859 6.959 -7.262 1.00 88.69 74 ALA A CA 1
ATOM 565 C C . ALA A 1 74 ? 20.201 5.486 -7.546 1.00 88.69 74 ALA A C 1
ATOM 567 O O . ALA A 1 74 ? 21.358 5.159 -7.801 1.00 88.69 74 ALA A O 1
ATOM 568 N N . ILE A 1 75 ? 19.197 4.603 -7.592 1.00 85.94 75 ILE A N 1
ATOM 569 C CA . ILE A 1 75 ? 19.393 3.185 -7.932 1.00 85.94 75 ILE A CA 1
ATOM 570 C C . ILE A 1 75 ? 19.902 3.046 -9.373 1.00 85.94 75 ILE A C 1
ATOM 572 O O . ILE A 1 75 ? 20.796 2.241 -9.631 1.00 85.94 75 ILE A O 1
ATOM 576 N N . ALA A 1 76 ? 19.390 3.853 -10.307 1.00 89.00 76 ALA A N 1
ATOM 577 C CA . ALA A 1 76 ? 19.815 3.818 -11.705 1.00 89.00 76 ALA A CA 1
ATOM 578 C C . ALA A 1 76 ? 21.286 4.213 -11.897 1.00 89.00 76 ALA A C 1
ATOM 580 O O . ALA A 1 76 ? 21.954 3.647 -12.759 1.00 89.00 76 ALA A O 1
ATOM 581 N N . VAL A 1 77 ? 21.801 5.145 -11.091 1.00 92.12 77 VAL A N 1
ATOM 582 C CA . VAL A 1 77 ? 23.217 5.542 -11.118 1.00 92.12 77 VAL A CA 1
ATOM 583 C C . VAL A 1 77 ? 24.120 4.412 -10.627 1.00 92.12 77 VAL A C 1
ATOM 585 O O . VAL A 1 77 ? 25.167 4.177 -11.220 1.00 92.12 77 VAL A O 1
ATOM 588 N N . ILE A 1 78 ? 23.724 3.698 -9.569 1.00 91.81 78 ILE A N 1
ATOM 589 C CA . ILE A 1 78 ? 24.576 2.660 -8.976 1.00 91.81 78 ILE A CA 1
ATOM 590 C C . ILE A 1 78 ? 24.490 1.358 -9.797 1.00 91.81 78 ILE A C 1
ATOM 592 O O . ILE A 1 78 ? 25.504 0.699 -10.005 1.00 91.81 78 ILE A O 1
ATOM 596 N N . TRP A 1 79 ? 23.284 0.935 -10.207 1.00 90.00 79 TRP A N 1
ATOM 597 C CA . TRP A 1 79 ? 23.017 -0.418 -10.742 1.00 90.00 79 TRP A CA 1
ATOM 598 C C . TRP A 1 79 ? 22.606 -0.412 -12.222 1.00 90.00 79 TRP A C 1
ATOM 600 O O . TRP A 1 79 ? 22.382 -1.465 -12.818 1.00 90.00 79 TRP A O 1
ATOM 610 N N . GLY A 1 80 ? 22.500 0.765 -12.837 1.00 92.81 80 GLY A N 1
ATOM 611 C CA . GLY A 1 80 ? 21.983 0.932 -14.189 1.00 92.81 80 GLY A CA 1
ATOM 612 C C . GLY A 1 80 ? 20.456 1.028 -14.242 1.00 92.81 80 GLY A C 1
ATOM 613 O O . GLY A 1 80 ? 19.725 0.710 -13.301 1.00 92.81 80 GLY A O 1
ATOM 614 N N . TRP A 1 81 ? 19.948 1.478 -15.389 1.00 90.19 81 TRP A N 1
ATOM 615 C CA . TRP A 1 81 ? 18.531 1.807 -15.549 1.00 90.19 81 TRP A CA 1
ATOM 616 C C . TRP A 1 81 ? 17.603 0.581 -15.559 1.00 90.19 81 TRP A C 1
ATOM 618 O O . TRP A 1 81 ? 16.461 0.697 -15.123 1.00 90.19 81 TRP A O 1
ATOM 628 N N . VAL A 1 82 ? 18.066 -0.592 -16.019 1.00 91.88 82 VAL A N 1
ATOM 629 C CA . VAL A 1 82 ? 17.228 -1.806 -16.087 1.00 91.88 82 VAL A CA 1
ATOM 630 C C . VAL A 1 82 ? 16.910 -2.355 -14.690 1.00 91.88 82 VAL A C 1
ATOM 632 O O . VAL A 1 82 ? 15.724 -2.512 -14.397 1.00 91.88 82 VAL A O 1
ATOM 635 N N . PRO A 1 83 ? 17.889 -2.600 -13.790 1.00 90.62 83 PRO A N 1
ATOM 636 C CA . PRO A 1 83 ? 17.580 -3.029 -12.424 1.00 90.62 83 PRO A CA 1
ATOM 637 C C . PRO A 1 83 ? 16.747 -2.004 -11.653 1.00 90.62 83 PRO A C 1
ATOM 639 O O . PRO A 1 83 ? 15.814 -2.388 -10.952 1.00 90.62 83 PRO A O 1
ATOM 642 N N . ALA A 1 84 ? 17.021 -0.707 -11.835 1.00 90.50 84 ALA A N 1
ATOM 643 C CA . ALA A 1 84 ? 16.221 0.358 -11.233 1.00 90.50 84 ALA A CA 1
ATOM 644 C C . ALA A 1 84 ? 14.761 0.314 -11.703 1.00 90.50 84 ALA A C 1
ATOM 646 O O . ALA A 1 84 ? 13.841 0.397 -10.891 1.00 90.50 84 ALA A O 1
ATOM 647 N N . LEU A 1 85 ? 14.538 0.125 -13.006 1.00 91.00 85 LEU A N 1
ATOM 648 C CA . LEU A 1 85 ? 13.201 0.007 -13.573 1.00 91.00 85 LEU A CA 1
ATOM 649 C C . LEU A 1 85 ? 12.468 -1.228 -13.045 1.00 91.00 85 LEU A C 1
ATOM 651 O O . LEU A 1 85 ? 11.306 -1.120 -12.666 1.00 91.00 85 LEU A O 1
ATOM 655 N N . LEU A 1 86 ? 13.128 -2.388 -13.005 1.00 91.44 86 LEU A N 1
ATOM 656 C CA . LEU A 1 86 ? 12.534 -3.614 -12.468 1.00 91.44 86 LEU A CA 1
ATOM 657 C C . LEU A 1 86 ? 12.176 -3.453 -10.992 1.00 91.44 86 LEU A C 1
ATOM 659 O O . LEU A 1 86 ? 11.086 -3.852 -10.589 1.00 91.44 86 LEU A O 1
ATOM 663 N N . TRP A 1 87 ? 13.052 -2.830 -10.203 1.00 88.81 87 TRP A N 1
ATOM 664 C CA . TRP A 1 87 ? 12.789 -2.545 -8.797 1.00 88.81 87 TRP A CA 1
ATOM 665 C C . TRP A 1 87 ? 11.572 -1.637 -8.615 1.00 88.81 87 TRP A C 1
ATOM 667 O O . TRP A 1 87 ? 10.677 -1.958 -7.840 1.00 88.81 87 TRP A O 1
ATOM 677 N N . VAL A 1 88 ? 11.492 -0.537 -9.367 1.00 88.75 88 VAL A N 1
ATOM 678 C CA . VAL A 1 88 ? 10.353 0.388 -9.283 1.00 88.75 88 VAL A CA 1
ATOM 679 C C . VAL A 1 88 ? 9.067 -0.279 -9.775 1.00 88.75 88 VAL A C 1
ATOM 681 O O . VAL A 1 88 ? 8.041 -0.175 -9.114 1.00 88.75 88 VAL A O 1
ATOM 684 N N . ALA A 1 89 ? 9.112 -1.002 -10.893 1.00 91.69 89 ALA A N 1
ATOM 685 C CA . ALA A 1 89 ? 7.927 -1.592 -11.504 1.00 91.69 89 ALA A CA 1
ATOM 686 C C . ALA A 1 89 ? 7.405 -2.815 -10.733 1.00 91.69 89 ALA A C 1
ATOM 688 O O . ALA A 1 89 ? 6.231 -2.877 -10.370 1.00 91.69 89 ALA A O 1
ATOM 689 N N . LEU A 1 90 ? 8.269 -3.792 -10.456 1.00 93.19 90 LEU A N 1
ATOM 690 C CA . LEU A 1 90 ? 7.879 -5.023 -9.767 1.00 93.19 90 LEU A CA 1
ATOM 691 C C . LEU A 1 90 ? 7.819 -4.823 -8.254 1.00 93.19 90 LEU A C 1
ATOM 693 O O . LEU A 1 90 ? 6.882 -5.300 -7.620 1.00 93.19 90 LEU A O 1
ATOM 697 N N . GLY A 1 91 ? 8.777 -4.098 -7.673 1.00 91.56 91 GLY A N 1
ATOM 698 C CA . GLY A 1 91 ? 8.813 -3.835 -6.234 1.00 91.56 91 GLY A CA 1
ATOM 699 C C . GLY A 1 91 ? 7.606 -3.028 -5.762 1.00 91.56 91 GLY A C 1
ATOM 700 O O . GLY A 1 91 ? 7.035 -3.355 -4.720 1.00 91.56 91 GLY A O 1
ATOM 701 N N . ALA A 1 92 ? 7.136 -2.053 -6.552 1.00 89.94 92 ALA A N 1
ATOM 702 C CA . ALA A 1 92 ? 5.897 -1.343 -6.235 1.00 89.94 92 ALA A CA 1
ATOM 703 C C . ALA A 1 92 ? 4.697 -2.297 -6.177 1.00 89.94 92 ALA A C 1
ATOM 705 O O . ALA A 1 92 ? 3.955 -2.269 -5.202 1.00 89.94 92 ALA A O 1
ATOM 706 N N . VAL A 1 93 ? 4.524 -3.180 -7.167 1.00 93.19 93 VAL A N 1
ATOM 707 C CA . VAL A 1 93 ? 3.359 -4.083 -7.227 1.00 93.19 93 VAL A CA 1
ATOM 708 C C . VAL A 1 93 ? 3.422 -5.180 -6.163 1.00 93.19 93 VAL A C 1
ATOM 710 O O . VAL A 1 93 ? 2.415 -5.460 -5.515 1.00 93.19 93 VAL A O 1
A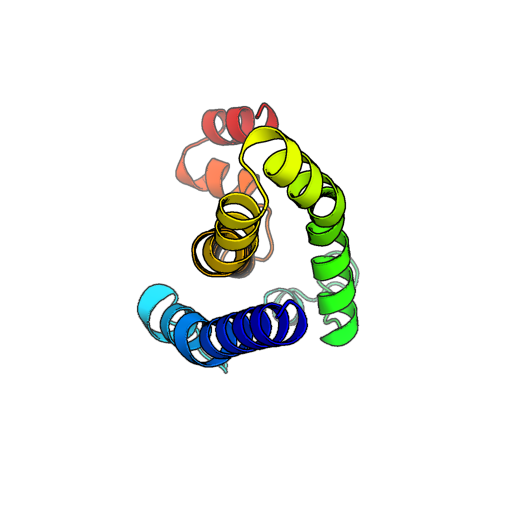TOM 713 N N . LEU A 1 94 ? 4.584 -5.815 -5.998 1.00 92.94 94 LEU A N 1
ATOM 714 C CA . LEU A 1 94 ? 4.739 -7.020 -5.180 1.00 92.94 94 LEU A CA 1
ATOM 715 C C . LEU A 1 94 ? 4.971 -6.722 -3.698 1.00 92.94 94 LEU A C 1
ATOM 717 O O . LEU A 1 94 ? 4.558 -7.513 -2.856 1.00 92.94 94 LEU A O 1
ATOM 721 N N . ILE A 1 95 ? 5.635 -5.610 -3.378 1.00 92.69 95 ILE A N 1
ATOM 722 C CA . ILE A 1 95 ? 6.010 -5.267 -2.002 1.00 92.69 95 ILE A CA 1
ATOM 723 C C . ILE A 1 95 ? 5.237 -4.032 -1.551 1.00 92.69 95 ILE A C 1
ATOM 725 O O . ILE A 1 95 ? 4.454 -4.125 -0.611 1.00 92.69 95 ILE A O 1
ATOM 729 N N . GLY A 1 96 ? 5.405 -2.900 -2.241 1.00 90.94 96 GLY A N 1
ATOM 730 C CA . GLY A 1 96 ? 4.852 -1.610 -1.813 1.00 90.94 96 GLY A CA 1
ATOM 731 C C . GLY A 1 96 ? 3.329 -1.626 -1.681 1.00 90.94 96 GLY A C 1
ATOM 732 O O . GLY A 1 96 ? 2.786 -1.418 -0.599 1.00 90.94 96 GLY A O 1
ATOM 733 N N . CYS A 1 97 ? 2.621 -1.970 -2.758 1.00 90.81 97 CYS A N 1
ATOM 734 C CA . CYS A 1 97 ? 1.161 -2.013 -2.763 1.00 90.81 97 CYS A CA 1
ATOM 735 C C . CYS A 1 97 ? 0.600 -3.023 -1.753 1.00 90.81 97 CYS A C 1
ATOM 737 O O . CYS A 1 97 ? -0.437 -2.763 -1.147 1.00 90.81 97 CYS A O 1
ATOM 739 N N . VAL A 1 98 ? 1.264 -4.168 -1.563 1.00 93.75 98 VAL A N 1
ATOM 740 C CA . VAL A 1 98 ? 0.827 -5.199 -0.607 1.00 93.75 98 VAL A CA 1
ATOM 741 C C . VAL A 1 98 ? 1.010 -4.719 0.826 1.00 93.75 98 VAL A C 1
ATOM 743 O O . VAL A 1 98 ? 0.108 -4.892 1.645 1.00 93.75 98 VAL A O 1
ATOM 746 N N . HIS A 1 99 ? 2.153 -4.098 1.114 1.00 92.88 99 HIS A N 1
ATOM 747 C CA . HIS A 1 99 ? 2.469 -3.515 2.408 1.00 92.88 99 HIS A CA 1
ATOM 748 C C . HIS A 1 99 ? 1.460 -2.427 2.794 1.00 92.88 99 HIS A C 1
ATOM 750 O O . HIS A 1 99 ? 0.875 -2.485 3.878 1.00 92.88 99 HIS A O 1
ATOM 756 N N . ASP A 1 100 ? 1.193 -1.484 1.890 1.00 91.75 100 ASP A N 1
ATOM 757 C CA . ASP A 1 100 ? 0.300 -0.356 2.161 1.00 91.75 100 ASP A CA 1
ATOM 758 C C . ASP A 1 100 ? -1.156 -0.813 2.281 1.00 91.75 100 ASP A C 1
ATOM 760 O O . ASP A 1 100 ? -1.867 -0.432 3.215 1.00 91.75 100 ASP A O 1
ATOM 764 N N . PHE A 1 101 ? -1.595 -1.704 1.387 1.00 93.00 101 PHE A N 1
ATOM 765 C CA . PHE A 1 101 ? -2.934 -2.278 1.453 1.00 93.00 101 PHE A CA 1
ATOM 766 C C . PHE A 1 101 ? -3.136 -3.117 2.717 1.00 93.00 101 PHE A C 1
ATOM 768 O O . PHE A 1 101 ? -4.153 -2.979 3.396 1.00 93.00 101 PHE A O 1
ATOM 775 N N . GLY A 1 102 ? -2.164 -3.962 3.067 1.00 94.62 102 GLY A N 1
ATOM 776 C CA . GLY A 1 102 ? -2.210 -4.777 4.277 1.00 94.62 102 GLY A CA 1
ATOM 777 C C . GLY A 1 102 ? -2.245 -3.926 5.542 1.00 94.62 102 GLY A C 1
ATOM 778 O O . GLY A 1 102 ? -3.083 -4.165 6.413 1.00 94.62 102 GLY A O 1
ATOM 779 N N . SER A 1 103 ? -1.411 -2.888 5.612 1.00 93.69 103 SER A N 1
ATOM 780 C CA . SER A 1 103 ? -1.394 -1.938 6.729 1.00 93.69 103 SER A CA 1
ATOM 781 C C . SER A 1 103 ? -2.741 -1.231 6.889 1.00 93.69 103 SER A C 1
ATOM 783 O O . SER A 1 103 ? -3.261 -1.139 8.003 1.00 93.69 103 SER A O 1
ATOM 785 N N . LEU A 1 104 ? -3.363 -0.815 5.780 1.00 92.75 104 LEU A N 1
ATOM 786 C CA . LEU A 1 104 ? -4.693 -0.206 5.796 1.00 92.75 104 LEU A CA 1
ATOM 787 C C . LEU A 1 104 ? -5.764 -1.185 6.297 1.00 92.75 104 LEU A C 1
ATOM 789 O O . LEU A 1 104 ? -6.590 -0.819 7.132 1.00 92.75 104 LEU A O 1
ATOM 793 N N . VAL A 1 105 ? -5.746 -2.437 5.829 1.00 94.31 105 VAL A N 1
ATOM 794 C CA . VAL A 1 105 ? -6.707 -3.463 6.266 1.00 94.31 105 VAL A CA 1
ATOM 795 C C . VAL A 1 105 ? -6.550 -3.778 7.753 1.00 94.31 105 VAL A C 1
ATOM 797 O O . VAL A 1 105 ? -7.552 -3.880 8.463 1.00 94.31 105 VAL A O 1
ATOM 800 N N . VAL A 1 106 ? -5.315 -3.927 8.237 1.00 95.00 106 VAL A N 1
ATOM 801 C CA . VAL A 1 106 ? -5.033 -4.195 9.655 1.00 95.00 106 VAL A CA 1
ATOM 802 C C . VAL A 1 106 ? -5.484 -3.023 10.520 1.00 95.00 106 VAL A C 1
ATOM 804 O O . VAL A 1 106 ? -6.199 -3.238 11.497 1.00 95.00 106 VAL A O 1
ATOM 807 N N . SER A 1 107 ? -5.143 -1.792 10.134 1.00 94.44 107 SER A N 1
ATOM 808 C CA . SER A 1 107 ? -5.575 -0.589 10.849 1.00 94.44 107 SER A CA 1
ATOM 809 C C . SER A 1 107 ? -7.101 -0.470 10.879 1.00 94.44 107 SER A C 1
ATOM 811 O O . SER A 1 107 ? -7.680 -0.315 11.950 1.00 94.44 107 SER A O 1
ATOM 813 N N . ALA A 1 108 ? -7.786 -0.658 9.745 1.00 93.88 108 ALA A N 1
ATOM 814 C CA . ALA A 1 108 ? -9.247 -0.593 9.675 1.00 93.88 108 ALA A CA 1
ATOM 815 C C . ALA A 1 108 ? -9.942 -1.647 10.556 1.00 93.88 108 ALA A C 1
ATOM 817 O O . ALA A 1 108 ? -11.002 -1.380 11.115 1.00 93.88 108 ALA A O 1
ATOM 818 N N . ARG A 1 109 ? -9.348 -2.837 10.707 1.00 93.19 109 ARG A N 1
ATOM 819 C CA . ARG A 1 109 ? -9.844 -3.883 11.620 1.00 93.19 109 ARG A CA 1
ATOM 820 C C . ARG A 1 109 ? -9.560 -3.589 13.084 1.00 93.19 109 ARG A C 1
ATOM 822 O O . ARG A 1 109 ? -10.297 -4.056 13.942 1.00 93.19 109 ARG A O 1
ATOM 829 N N . ALA A 1 110 ? -8.511 -2.829 13.357 1.00 95.12 110 ALA A N 1
ATOM 830 C CA . ALA A 1 110 ? -8.165 -2.348 14.681 1.00 95.12 110 ALA A CA 1
ATOM 831 C C . ALA A 1 110 ? -8.734 -0.945 14.937 1.00 95.12 110 ALA A C 1
ATOM 833 O O . ALA A 1 110 ? -8.057 -0.123 15.545 1.00 95.12 110 ALA A O 1
ATOM 834 N N . GLU A 1 111 ? -9.951 -0.663 14.454 1.00 94.38 111 GLU A N 1
ATOM 835 C CA . GLU A 1 111 ? -10.659 0.604 14.698 1.00 94.38 111 GLU A CA 1
ATOM 836 C C . GLU A 1 111 ? -9.865 1.843 14.239 1.00 94.38 111 GLU A C 1
ATOM 838 O O . GLU A 1 111 ? -9.860 2.869 14.899 1.00 94.38 111 GLU A O 1
ATOM 843 N N . GLY A 1 112 ? -9.121 1.757 13.136 1.00 91.75 112 GLY A N 1
ATOM 844 C CA . GLY A 1 112 ? -8.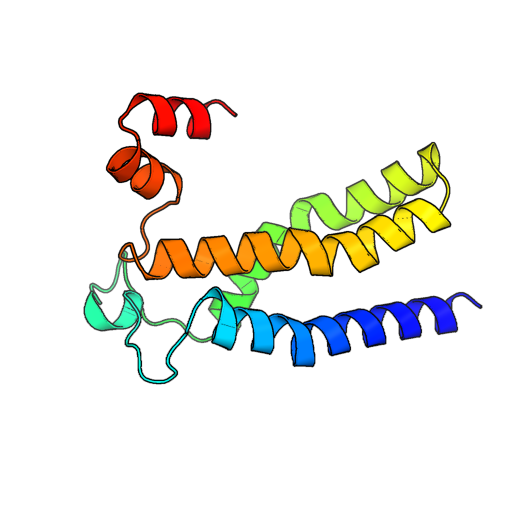320 2.877 12.621 1.00 91.75 112 GLY A CA 1
ATOM 845 C C . GLY A 1 112 ? -7.076 3.216 13.452 1.00 91.75 112 GLY A C 1
ATOM 846 O O . GLY A 1 112 ? -6.454 4.253 13.232 1.00 91.75 112 GLY A O 1
ATOM 847 N N . LYS A 1 113 ? -6.678 2.367 14.407 1.00 93.12 113 LYS A N 1
ATOM 848 C CA . LYS A 1 113 ? -5.467 2.589 15.212 1.00 93.12 113 LYS A CA 1
ATOM 849 C C . LYS A 1 113 ? -4.192 2.346 14.400 1.00 93.12 113 LYS A C 1
ATOM 851 O O . LYS A 1 113 ? -4.184 1.614 13.406 1.00 93.12 113 LYS A O 1
ATOM 856 N N . SER A 1 114 ? -3.093 2.958 14.841 1.00 91.50 114 SER A N 1
ATOM 857 C CA . SER A 1 114 ? -1.785 2.798 14.200 1.00 91.50 114 SER A CA 1
ATOM 858 C C . SER A 1 114 ? -1.244 1.375 14.361 1.00 91.50 114 SER A C 1
ATOM 860 O O . SER A 1 114 ? -1.528 0.692 15.349 1.00 91.50 114 SER A O 1
ATOM 862 N N . ILE A 1 115 ? -0.402 0.942 13.419 1.00 91.50 115 ILE A N 1
ATOM 863 C CA . ILE A 1 115 ? 0.230 -0.386 13.458 1.00 91.50 115 ILE A CA 1
ATOM 864 C C . ILE A 1 115 ? 1.034 -0.593 14.750 1.00 91.50 115 ILE A C 1
ATOM 866 O O . ILE A 1 115 ? 0.989 -1.679 15.319 1.00 91.50 115 ILE A O 1
ATOM 870 N N . GLY A 1 116 ? 1.675 0.451 15.285 1.00 89.31 116 GLY A N 1
ATOM 871 C CA . GLY A 1 116 ? 2.377 0.380 16.571 1.00 89.31 116 GLY A CA 1
ATOM 872 C C . GLY A 1 116 ? 1.456 0.059 17.756 1.00 89.31 116 GLY A C 1
ATOM 873 O O . GLY A 1 116 ? 1.828 -0.718 18.634 1.00 89.31 116 GLY A O 1
ATOM 874 N N . VAL A 1 117 ? 0.228 0.594 17.773 1.00 89.56 117 VAL A N 1
ATOM 875 C CA . VAL A 1 117 ? -0.781 0.259 18.797 1.00 89.56 117 VAL A CA 1
ATOM 876 C C . VAL A 1 117 ? -1.283 -1.175 18.621 1.00 89.56 117 VAL A C 1
ATOM 878 O O . VAL A 1 117 ? -1.478 -1.885 19.607 1.00 89.56 117 VAL A O 1
ATOM 881 N N . VAL A 1 118 ? -1.452 -1.637 17.380 1.00 92.06 118 VAL A N 1
ATOM 882 C CA . VAL A 1 118 ? -1.807 -3.038 17.100 1.00 92.06 118 VAL A CA 1
ATOM 883 C C . VAL A 1 118 ? -0.695 -3.985 17.562 1.00 92.06 118 VAL A C 1
ATOM 885 O O . VAL A 1 118 ? -0.973 -4.971 18.245 1.00 92.06 118 VAL A O 1
ATOM 888 N N . ALA A 1 119 ? 0.566 -3.658 17.270 1.00 90.88 119 ALA A N 1
ATOM 889 C CA . ALA A 1 119 ? 1.729 -4.422 17.708 1.00 90.88 119 ALA A CA 1
ATOM 890 C C . ALA A 1 119 ? 1.844 -4.469 19.239 1.00 90.88 119 ALA A C 1
ATOM 892 O O . ALA A 1 119 ? 2.133 -5.527 19.793 1.00 90.88 119 ALA A O 1
ATOM 893 N N . GLU A 1 120 ? 1.556 -3.363 19.935 1.00 90.69 120 GLU A N 1
ATOM 894 C CA . GLU A 1 120 ? 1.509 -3.331 21.401 1.00 90.69 120 GLU A CA 1
ATOM 895 C C . GLU A 1 120 ? 0.483 -4.312 21.967 1.00 90.69 120 GLU A C 1
ATOM 897 O O . GLU A 1 120 ? 0.787 -5.048 22.904 1.00 90.69 120 GLU A O 1
ATOM 902 N N . ARG A 1 121 ? -0.725 -4.338 21.392 1.00 89.62 121 ARG A N 1
ATOM 903 C CA . ARG A 1 121 ? -1.805 -5.222 21.848 1.00 89.62 121 ARG A CA 1
ATOM 904 C C . ARG A 1 121 ? -1.471 -6.702 21.645 1.00 89.62 121 ARG A C 1
ATOM 906 O O . ARG A 1 121 ? -1.893 -7.520 22.453 1.00 89.62 121 ARG A O 1
ATOM 913 N N . LEU A 1 122 ? -0.728 -7.040 20.589 1.00 89.38 122 LEU A N 1
ATOM 914 C CA . LEU A 1 122 ? -0.400 -8.427 20.238 1.00 89.38 122 LEU A CA 1
ATOM 915 C C . LEU A 1 122 ? 0.894 -8.941 20.886 1.00 89.38 122 LEU A C 1
ATOM 917 O O . LEU A 1 122 ? 0.958 -10.099 21.283 1.00 89.38 122 LEU A O 1
ATOM 921 N N . MET A 1 123 ? 1.929 -8.103 20.969 1.00 89.50 123 MET A N 1
ATOM 922 C CA . MET A 1 123 ? 3.296 -8.501 21.347 1.00 89.50 123 MET A CA 1
ATOM 923 C C . MET A 1 123 ? 3.844 -7.731 22.562 1.00 89.50 123 MET A C 1
ATOM 925 O O . MET A 1 123 ? 4.980 -7.946 22.987 1.00 89.50 123 MET A O 1
ATOM 929 N N . GLY A 1 124 ? 3.050 -6.830 23.143 1.00 90.56 124 GLY A N 1
ATOM 930 C CA . GLY A 1 124 ? 3.408 -6.042 24.318 1.00 90.56 124 GLY A CA 1
ATOM 931 C C . GLY A 1 124 ? 4.205 -4.768 24.013 1.00 90.56 124 GLY A C 1
ATOM 932 O O . GLY A 1 124 ? 4.581 -4.458 22.882 1.00 90.56 124 GLY A O 1
ATOM 933 N N . ARG A 1 125 ? 4.498 -4.005 25.073 1.00 86.81 125 ARG A N 1
ATOM 934 C CA . ARG A 1 125 ? 5.100 -2.658 24.987 1.00 86.81 125 ARG A CA 1
ATOM 935 C C . ARG A 1 125 ? 6.466 -2.617 24.299 1.00 86.81 125 ARG A C 1
ATOM 937 O O . ARG A 1 125 ? 6.782 -1.628 23.643 1.00 86.81 125 ARG A O 1
ATOM 944 N N . ARG A 1 126 ? 7.265 -3.685 24.420 1.00 85.88 126 ARG A N 1
ATOM 945 C CA . ARG A 1 126 ? 8.593 -3.775 23.786 1.00 85.88 126 ARG A CA 1
ATOM 946 C C . ARG A 1 126 ? 8.500 -3.739 22.260 1.00 85.88 126 ARG A C 1
ATOM 948 O O . ARG A 1 126 ? 9.310 -3.072 21.631 1.00 85.88 126 ARG A O 1
ATOM 955 N N . ALA A 1 127 ? 7.492 -4.387 21.677 1.00 83.94 127 ALA A N 1
ATOM 956 C CA . ALA A 1 127 ? 7.303 -4.395 20.230 1.00 83.94 127 ALA A CA 1
ATOM 957 C C . ALA A 1 127 ? 6.953 -3.002 19.684 1.00 83.94 127 ALA A C 1
ATOM 959 O O . ALA A 1 127 ? 7.509 -2.577 18.675 1.00 83.94 127 ALA A O 1
ATOM 960 N N . LYS A 1 128 ? 6.098 -2.251 20.390 1.00 83.56 128 LYS A N 1
ATOM 961 C CA . LYS A 1 128 ? 5.801 -0.853 20.044 1.00 83.56 128 LYS A CA 1
ATOM 962 C C . LYS A 1 128 ? 7.025 0.046 20.162 1.00 83.56 128 LYS A C 1
ATOM 964 O O . LYS A 1 128 ? 7.256 0.862 19.281 1.00 83.56 128 LYS A O 1
ATOM 969 N N . ALA A 1 129 ? 7.807 -0.112 21.231 1.00 84.12 129 ALA A N 1
ATOM 970 C CA . ALA A 1 129 ? 9.034 0.657 21.414 1.00 84.12 129 ALA A CA 1
ATOM 971 C C . ALA A 1 129 ? 10.027 0.416 20.265 1.00 84.12 129 ALA A C 1
ATOM 973 O O . ALA A 1 129 ? 10.586 1.375 19.749 1.00 84.12 129 ALA A O 1
ATOM 974 N N . LEU A 1 130 ? 10.182 -0.835 19.815 1.00 86.44 130 LEU A N 1
ATOM 975 C CA . LEU A 1 130 ? 11.014 -1.166 18.654 1.00 86.44 130 LEU A CA 1
ATOM 976 C C . LEU A 1 130 ? 10.477 -0.550 17.355 1.00 86.44 130 LEU A C 1
ATOM 978 O O . LEU A 1 130 ? 11.255 0.020 16.604 1.00 86.44 130 LEU A O 1
ATOM 982 N N . MET A 1 131 ? 9.163 -0.603 17.111 1.00 82.44 131 MET A N 1
ATOM 983 C CA . MET A 1 131 ? 8.552 0.011 15.920 1.00 82.44 131 MET A CA 1
ATOM 984 C C . MET A 1 131 ? 8.657 1.538 15.881 1.00 82.44 131 MET A C 1
ATOM 986 O O . MET A 1 131 ? 8.586 2.106 14.804 1.00 82.44 131 MET A O 1
ATOM 990 N N . HIS A 1 132 ? 8.755 2.205 17.031 1.00 80.06 132 HIS A N 1
ATOM 991 C CA . HIS A 1 132 ? 8.977 3.653 17.082 1.00 80.06 132 HIS A CA 1
ATOM 992 C C . HIS A 1 132 ? 10.463 4.034 17.037 1.00 80.06 132 HIS A C 1
ATOM 994 O O . HIS A 1 132 ? 10.774 5.201 16.817 1.00 80.06 132 HIS A O 1
ATOM 1000 N N . ALA A 1 133 ? 11.361 3.090 17.327 1.00 81.31 133 ALA A N 1
ATOM 1001 C CA . ALA A 1 133 ? 12.804 3.317 17.333 1.00 81.31 133 ALA A CA 1
ATOM 1002 C C . ALA A 1 133 ? 13.459 3.055 15.966 1.00 81.31 133 ALA A C 1
ATOM 1004 O O . ALA A 1 133 ? 14.528 3.604 15.705 1.00 81.31 133 ALA A O 1
ATOM 1005 N N . LEU A 1 134 ? 12.842 2.200 15.144 1.00 68.38 134 LEU A N 1
ATOM 1006 C CA . LEU A 1 134 ? 13.188 1.936 13.742 1.00 68.38 134 LEU A CA 1
ATOM 1007 C C . LEU A 1 134 ? 12.483 2.929 12.816 1.00 68.38 134 LEU A C 1
ATOM 1009 O O . LEU A 1 134 ? 13.131 3.342 11.830 1.00 68.38 134 LEU A O 1
#

Foldseek 3Di:
DVVVLVVVLVVLVVCLVPPVVVCCCCPVLNPDPPDDWLLPVVPDPPPRHDDDPVVVCVVVCVVPPPCLVPQLVVCCVVPNNPVSSCCSRVVCSPPVVSVVVVQVSQCRVVSNDHPLVVQCVVPNDVRSVVVVVD

Radius of gyration: 17.98 Å; chains: 1; bounding box: 45×29×52 Å

pLDDT: mean 90.74, std 5.05, range [68.38, 96.69]

Sequence (134 aa):
MATAVVLLCFALYAAGYLLYSRWLGARVFSLRPRTTTPAHSLEDGVDYVPSRRGVLFGHHYASITGLSPMLGPAIAVIWGWVPALLWVALGAVLIGCVHDFGSLVVSARAEGKSIGVVAERLMGRRAKALMHAL

Secondary structure (DSSP, 8-state):
-HHHHHHHHHHHHHHIIIIIHHHIIIIIS---TTPPPHHHHT--SSSS----HHHHHHHHHHHHTTTHHHHHHHHHHHH-HHHHHHIIIIIIIIIIHHHHHHHHHHHHHTTT--HHHHHHHHH-HHHHHHHHH-